Protein AF-A0AAP0CSY5-F1 (afdb_monomer)

Secondary structure (DSSP, 8-state):
--------TT------------EEEEEE-TTSSEEEEEEE-TT-BHHHHHTTSSSTT---EETTEEPPTTSBGGGGT--TT-EEEPPPS-EEEEEE-TTS-EEEEEE-TT--HHHHHHHHHHHH---GGG---EETTEEPPSSS-------

Structure (mmCIF, N/CA/C/O backbone):
data_AF-A0AAP0CSY5-F1
#
_entry.id   AF-A0AAP0CSY5-F1
#
loop_
_atom_site.group_PDB
_atom_site.id
_atom_site.type_symbol
_atom_site.label_atom_id
_atom_site.label_alt_id
_atom_site.label_comp_id
_atom_site.label_asym_id
_atom_site.label_entity_id
_atom_site.label_seq_id
_atom_site.pdbx_PDB_ins_code
_atom_site.Cartn_x
_atom_site.Cartn_y
_atom_site.Cartn_z
_atom_site.occupancy
_atom_site.B_iso_or_equiv
_atom_site.auth_seq_id
_atom_site.auth_comp_id
_atom_site.auth_asym_id
_atom_site.auth_atom_id
_atom_site.pdbx_PDB_model_num
ATOM 1 N N . MET A 1 1 ? 20.534 20.281 -43.868 1.00 45.44 1 MET A N 1
ATOM 2 C CA . MET A 1 1 ? 20.299 19.160 -44.802 1.00 45.44 1 MET A CA 1
ATOM 3 C C . MET A 1 1 ? 19.173 18.337 -44.196 1.00 45.44 1 MET A C 1
ATOM 5 O O . MET A 1 1 ? 19.334 17.904 -43.066 1.00 45.44 1 MET A O 1
ATOM 9 N N . ALA A 1 2 ? 17.998 18.285 -44.827 1.00 49.44 2 ALA A N 1
ATOM 10 C CA . ALA A 1 2 ? 16.825 17.625 -44.247 1.00 49.44 2 ALA A CA 1
ATOM 11 C C . ALA A 1 2 ? 16.909 16.112 -44.487 1.00 49.44 2 ALA A C 1
ATOM 13 O O . ALA A 1 2 ? 17.111 15.694 -45.628 1.00 49.44 2 ALA A O 1
ATOM 14 N N . ASP A 1 3 ? 16.783 15.321 -43.423 1.00 63.19 3 ASP A N 1
ATOM 15 C CA . ASP A 1 3 ? 16.674 13.865 -43.504 1.00 63.19 3 ASP A CA 1
ATOM 16 C C . ASP A 1 3 ? 15.357 13.506 -44.215 1.00 63.19 3 ASP A C 1
ATOM 18 O O . ASP A 1 3 ? 14.281 13.950 -43.813 1.00 63.19 3 ASP A O 1
ATOM 22 N N . LYS A 1 4 ? 15.463 12.782 -45.334 1.00 60.19 4 LYS A N 1
ATOM 23 C CA . LYS A 1 4 ? 14.348 12.360 -46.201 1.00 60.19 4 LYS A CA 1
ATOM 24 C C . LYS A 1 4 ? 14.171 10.843 -46.155 1.00 60.19 4 LYS A C 1
ATOM 26 O O . LYS A 1 4 ? 13.955 10.209 -47.187 1.00 60.19 4 LYS A O 1
ATOM 31 N N . SER A 1 5 ? 14.313 10.238 -44.986 1.00 78.19 5 SER A N 1
ATOM 32 C CA . SER A 1 5 ? 14.033 8.816 -44.813 1.00 78.19 5 SER A CA 1
ATOM 33 C C . SER A 1 5 ? 12.528 8.561 -45.021 1.00 78.19 5 SER A C 1
ATOM 35 O O . SER A 1 5 ? 11.703 8.827 -44.151 1.00 78.19 5 SER A O 1
ATOM 37 N N . MET A 1 6 ? 12.157 8.095 -46.220 1.00 80.94 6 MET A N 1
ATOM 38 C CA . MET A 1 6 ? 10.796 7.662 -46.558 1.00 80.94 6 MET A CA 1
ATOM 39 C C . MET A 1 6 ? 10.688 6.148 -46.367 1.00 80.94 6 MET A C 1
ATOM 41 O O . MET A 1 6 ? 11.514 5.399 -46.884 1.00 80.94 6 MET A O 1
ATOM 45 N N . ILE A 1 7 ? 9.687 5.717 -45.599 1.00 88.25 7 ILE A N 1
ATOM 46 C CA . ILE A 1 7 ? 9.351 4.304 -45.390 1.00 88.25 7 ILE A CA 1
ATOM 47 C C . ILE A 1 7 ? 8.293 3.913 -46.425 1.00 88.25 7 ILE A C 1
ATOM 49 O O . ILE A 1 7 ? 7.269 4.585 -46.549 1.00 88.25 7 ILE A O 1
ATOM 53 N N . ASN A 1 8 ? 8.530 2.815 -47.141 1.00 89.69 8 ASN A N 1
ATOM 54 C CA . ASN A 1 8 ? 7.716 2.367 -48.272 1.00 89.69 8 ASN A CA 1
ATOM 55 C C . ASN A 1 8 ? 7.206 0.929 -48.040 1.00 89.69 8 ASN A C 1
ATOM 57 O O . ASN A 1 8 ? 7.647 0.247 -47.112 1.00 89.69 8 ASN A O 1
ATOM 61 N N . GLN A 1 9 ? 6.314 0.436 -48.905 1.00 88.38 9 GLN A N 1
ATOM 62 C CA . GLN A 1 9 ? 5.877 -0.968 -48.895 1.00 88.38 9 GLN A CA 1
ATOM 63 C C . GLN A 1 9 ? 7.099 -1.911 -48.953 1.00 88.38 9 GLN A C 1
ATOM 65 O O . GLN A 1 9 ? 8.039 -1.637 -49.693 1.00 88.38 9 GLN A O 1
ATOM 70 N N . GLU A 1 10 ? 7.103 -2.971 -48.135 1.00 91.50 10 GLU A N 1
ATOM 71 C CA . GLU A 1 10 ? 8.220 -3.932 -47.953 1.00 91.50 10 GLU A CA 1
ATOM 72 C C . GLU A 1 10 ? 9.494 -3.393 -47.272 1.00 91.50 10 GLU A C 1
ATOM 74 O O . GLU A 1 10 ? 10.474 -4.124 -47.132 1.00 91.50 10 GLU A O 1
ATOM 79 N N . SER A 1 11 ? 9.498 -2.150 -46.780 1.00 93.19 11 SER A N 1
ATOM 80 C CA . SER A 1 11 ? 10.639 -1.639 -46.007 1.00 93.19 11 SER A CA 1
ATOM 81 C C . SER A 1 11 ? 10.842 -2.436 -44.717 1.00 93.19 11 SER A C 1
ATOM 83 O O . SER A 1 11 ? 9.904 -2.650 -43.948 1.00 93.19 11 SER A O 1
ATOM 85 N N . VAL A 1 12 ? 12.090 -2.817 -44.447 1.00 84.06 12 VAL A N 1
ATOM 86 C CA . VAL A 1 12 ? 12.488 -3.513 -43.219 1.00 84.06 12 VAL A CA 1
ATOM 87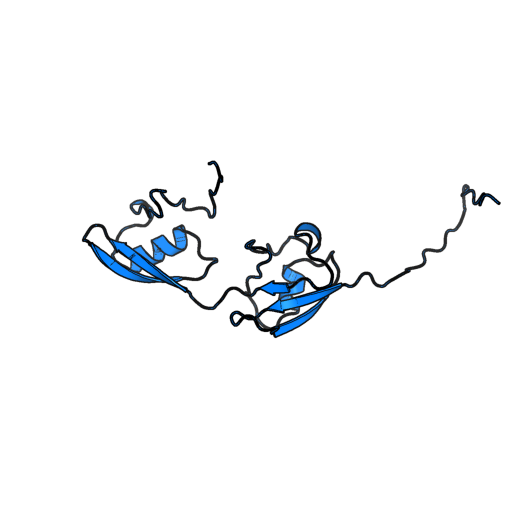 C C . VAL A 1 12 ? 13.141 -2.507 -42.278 1.00 84.06 12 VAL A C 1
ATOM 89 O O . VAL A 1 12 ? 14.149 -1.893 -42.620 1.00 84.06 12 VAL A O 1
ATOM 92 N N . ILE A 1 13 ? 12.554 -2.326 -41.095 1.00 90.62 13 ILE A N 1
ATOM 93 C CA . ILE A 1 13 ? 13.053 -1.406 -40.067 1.00 90.62 13 ILE A CA 1
ATOM 94 C C . ILE A 1 13 ? 13.715 -2.220 -38.962 1.00 90.62 13 ILE A C 1
ATOM 96 O O . ILE A 1 13 ? 13.117 -3.150 -38.419 1.00 90.62 13 ILE A O 1
ATOM 100 N N . GLU A 1 14 ? 14.936 -1.837 -38.598 1.00 89.06 14 GLU A N 1
ATOM 101 C CA . GLU A 1 14 ? 15.636 -2.433 -37.469 1.00 89.06 14 GLU A CA 1
ATOM 102 C C . GLU A 1 14 ? 15.148 -1.819 -36.151 1.00 89.06 14 GLU A C 1
ATOM 104 O O . GLU A 1 14 ? 15.296 -0.621 -35.889 1.00 89.06 14 GLU A O 1
ATOM 109 N N . LEU A 1 15 ? 14.559 -2.654 -35.295 1.00 84.62 15 LEU A N 1
ATOM 110 C CA . LEU A 1 15 ? 14.197 -2.260 -33.941 1.00 84.62 15 LEU A CA 1
ATOM 111 C C . LEU A 1 15 ? 15.434 -2.324 -33.040 1.00 84.62 15 LEU A C 1
ATOM 113 O O . LEU A 1 15 ? 15.845 -3.399 -32.607 1.00 84.62 15 LEU A O 1
ATOM 117 N N . VAL A 1 16 ? 15.978 -1.159 -32.687 1.00 83.94 16 VAL A N 1
ATOM 118 C CA . VAL A 1 16 ? 17.096 -1.053 -31.740 1.00 83.94 16 VAL A CA 1
ATOM 119 C C . VAL A 1 16 ? 16.593 -0.616 -30.363 1.00 83.94 16 VAL A C 1
ATOM 121 O O . VAL A 1 16 ? 16.029 0.468 -30.190 1.00 83.94 16 VAL A O 1
ATOM 124 N N . ARG A 1 17 ? 16.840 -1.442 -29.341 1.00 78.31 17 ARG A N 1
ATOM 125 C CA . ARG A 1 17 ? 16.548 -1.106 -27.940 1.00 78.31 17 ARG A CA 1
ATOM 126 C C . ARG A 1 17 ? 17.615 -0.149 -27.400 1.00 78.31 17 ARG A C 1
ATOM 128 O O . ARG A 1 17 ? 18.704 -0.576 -27.039 1.00 78.31 17 ARG A O 1
ATOM 135 N N . LYS A 1 18 ? 17.287 1.145 -27.302 1.00 76.69 18 LYS A N 1
ATOM 136 C CA . LYS A 1 18 ? 18.214 2.189 -26.809 1.00 76.69 18 LYS A CA 1
ATOM 137 C C . LYS A 1 18 ? 18.578 2.060 -25.325 1.00 76.69 18 LYS A C 1
ATOM 139 O O . LYS 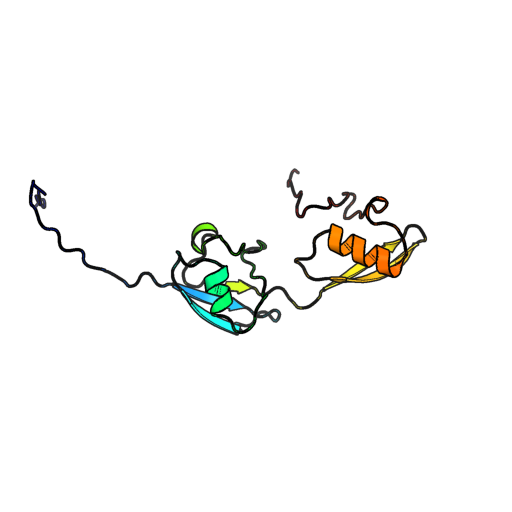A 1 18 ? 19.658 2.478 -24.926 1.00 76.69 18 LYS A O 1
ATOM 144 N N . SER A 1 19 ? 17.681 1.525 -24.497 1.00 80.50 19 SER A N 1
ATOM 145 C CA . SER A 1 19 ? 17.948 1.271 -23.079 1.00 80.50 19 SER A CA 1
ATOM 146 C C . SER A 1 19 ? 17.095 0.124 -22.555 1.00 80.50 19 SER A C 1
ATOM 148 O O . SER A 1 19 ? 16.080 -0.262 -23.143 1.00 80.50 19 SER A O 1
ATOM 150 N N . GLU A 1 20 ? 17.480 -0.420 -21.404 1.00 80.50 20 GLU A N 1
ATOM 151 C CA . GLU A 1 20 ? 16.696 -1.483 -20.795 1.00 80.50 20 GLU A CA 1
ATOM 152 C C . GLU A 1 20 ? 15.369 -1.006 -20.172 1.00 80.50 20 GLU A C 1
ATOM 154 O O . GLU A 1 20 ? 14.506 -1.836 -19.881 1.00 80.50 20 GLU A O 1
ATOM 159 N N . GLY A 1 21 ? 15.166 0.307 -20.008 1.00 88.12 21 GLY A N 1
ATOM 160 C CA . GLY A 1 21 ? 13.935 0.869 -19.438 1.00 88.12 21 GLY A CA 1
ATOM 161 C C . GLY A 1 21 ? 13.723 0.551 -17.953 1.00 88.12 21 GLY A C 1
ATOM 162 O O . GLY A 1 21 ? 12.592 0.605 -17.474 1.00 88.12 21 GLY A O 1
ATOM 163 N N . PHE A 1 22 ? 14.786 0.185 -17.232 1.00 93.75 22 PHE A N 1
ATOM 164 C CA . PHE A 1 22 ? 14.727 -0.035 -15.789 1.00 93.75 22 PHE A CA 1
ATOM 165 C C . PHE A 1 22 ? 14.888 1.276 -15.021 1.00 93.75 22 PHE A C 1
ATOM 167 O O . PHE A 1 22 ? 15.674 2.141 -15.406 1.00 93.75 22 PHE A O 1
ATOM 174 N N . ILE A 1 23 ? 14.190 1.361 -13.897 1.00 95.62 23 ILE A N 1
ATOM 175 C CA . ILE A 1 23 ? 14.343 2.383 -12.870 1.00 95.62 23 ILE A CA 1
ATOM 176 C C . ILE A 1 23 ? 14.818 1.720 -11.577 1.00 95.62 23 ILE A C 1
ATOM 178 O O . ILE A 1 23 ? 14.537 0.544 -11.328 1.00 95.62 23 ILE A O 1
ATOM 182 N N . ASN A 1 24 ? 15.530 2.478 -10.753 1.00 96.12 24 ASN A N 1
ATOM 183 C CA . ASN A 1 24 ? 15.842 2.088 -9.388 1.00 96.12 24 ASN A CA 1
ATOM 184 C C . ASN A 1 24 ? 14.840 2.754 -8.449 1.00 96.12 24 ASN A C 1
ATOM 186 O O . ASN A 1 24 ? 14.661 3.968 -8.512 1.00 96.12 24 ASN A O 1
ATOM 190 N N . ILE A 1 25 ? 14.203 1.971 -7.587 1.00 97.19 25 ILE A N 1
ATOM 191 C CA . ILE A 1 25 ? 13.323 2.464 -6.524 1.00 97.19 25 ILE A CA 1
ATOM 192 C C . ILE A 1 25 ? 13.824 1.967 -5.172 1.00 97.19 25 ILE A C 1
ATOM 194 O O . ILE A 1 25 ? 14.546 0.968 -5.092 1.00 97.19 25 ILE A O 1
ATOM 198 N N . PHE A 1 26 ? 13.413 2.647 -4.112 1.00 95.56 26 PHE A N 1
ATOM 199 C CA . PHE A 1 26 ? 13.784 2.315 -2.744 1.00 95.56 26 PHE A CA 1
ATOM 200 C C . PHE A 1 26 ? 12.554 1.884 -1.956 1.00 95.56 26 PHE A C 1
ATOM 202 O O . PHE A 1 26 ? 11.491 2.486 -2.083 1.00 95.56 26 PHE A O 1
ATOM 209 N N . ILE A 1 27 ? 12.706 0.857 -1.130 1.00 92.62 27 ILE A N 1
ATOM 210 C CA . ILE A 1 27 ? 11.713 0.450 -0.143 1.00 92.62 27 ILE A CA 1
ATOM 211 C C . ILE A 1 27 ? 12.210 0.927 1.212 1.00 92.62 27 ILE A C 1
ATOM 213 O O . ILE A 1 27 ? 13.267 0.501 1.681 1.00 92.62 27 ILE A O 1
ATOM 217 N N . MET A 1 28 ? 11.456 1.836 1.809 1.00 89.56 28 MET A N 1
ATOM 218 C CA . MET A 1 28 ? 11.716 2.415 3.114 1.00 89.56 28 MET A CA 1
ATOM 219 C C . MET A 1 28 ? 11.070 1.546 4.182 1.00 89.56 28 MET A C 1
ATOM 221 O O . MET A 1 28 ? 9.872 1.247 4.131 1.00 89.56 28 MET A O 1
ATOM 225 N N . ASN A 1 29 ? 11.876 1.183 5.168 1.00 82.69 29 ASN A N 1
ATOM 226 C CA . ASN A 1 29 ? 11.407 0.583 6.395 1.00 82.69 29 ASN A CA 1
ATOM 227 C C . ASN A 1 29 ? 10.581 1.598 7.202 1.00 82.69 29 ASN A C 1
ATOM 229 O O . ASN A 1 29 ? 10.745 2.813 7.050 1.00 82.69 29 ASN A O 1
ATOM 233 N N . PRO A 1 30 ? 9.752 1.110 8.135 1.00 78.44 30 PRO A N 1
ATOM 234 C CA . PRO A 1 30 ? 9.013 1.956 9.067 1.00 78.44 30 PRO A CA 1
ATOM 235 C C . PRO A 1 30 ? 9.838 2.965 9.875 1.00 78.44 30 PRO A C 1
ATOM 237 O O . PRO A 1 30 ? 9.295 3.965 10.334 1.00 78.44 30 PRO A O 1
ATOM 240 N N . ASP A 1 31 ? 11.129 2.700 10.082 1.00 80.19 31 ASP A N 1
ATOM 241 C CA . ASP A 1 31 ? 12.057 3.581 10.798 1.00 80.19 31 ASP A CA 1
ATOM 242 C C . ASP A 1 31 ? 12.625 4.713 9.918 1.00 80.19 31 ASP A C 1
ATOM 244 O O . ASP A 1 31 ? 13.476 5.480 10.368 1.00 80.19 31 ASP A O 1
ATOM 248 N N . GLY A 1 32 ? 12.167 4.818 8.666 1.00 80.50 32 GLY A N 1
ATOM 249 C CA . GLY A 1 32 ? 12.594 5.833 7.707 1.00 80.50 32 GLY A CA 1
ATOM 250 C C . GLY A 1 32 ? 13.921 5.525 7.014 1.00 80.50 32 GLY A C 1
ATOM 251 O O . GLY A 1 32 ? 14.427 6.376 6.285 1.00 80.50 32 GLY A O 1
ATOM 252 N N . LYS A 1 33 ? 14.505 4.337 7.210 1.00 87.44 33 LYS A N 1
ATOM 253 C CA . LYS A 1 33 ? 15.726 3.919 6.506 1.00 87.44 33 LYS A CA 1
ATOM 254 C C . LYS A 1 33 ? 15.396 3.124 5.249 1.00 87.44 33 LYS A C 1
ATOM 256 O O . LYS A 1 33 ? 14.384 2.433 5.187 1.00 87.44 33 LYS A O 1
ATOM 261 N N . ILE A 1 34 ? 16.290 3.161 4.262 1.00 88.00 34 ILE A N 1
ATOM 262 C CA . ILE A 1 34 ? 16.190 2.296 3.080 1.00 88.00 34 ILE A CA 1
ATOM 263 C C . ILE A 1 34 ? 16.433 0.846 3.521 1.00 88.00 34 ILE A C 1
ATOM 265 O O . ILE A 1 34 ? 17.524 0.516 3.983 1.00 88.00 34 ILE A O 1
ATOM 269 N N . GLY A 1 35 ? 15.418 -0.005 3.378 1.00 86.19 35 GLY A N 1
ATOM 270 C CA . GLY A 1 35 ? 15.505 -1.446 3.607 1.00 86.19 35 GLY A CA 1
ATOM 271 C C . GLY A 1 35 ? 15.943 -2.209 2.356 1.00 86.19 35 GLY A C 1
ATOM 272 O O . GLY A 1 35 ? 16.815 -3.071 2.433 1.00 86.19 35 GLY A O 1
ATOM 273 N N . HIS A 1 36 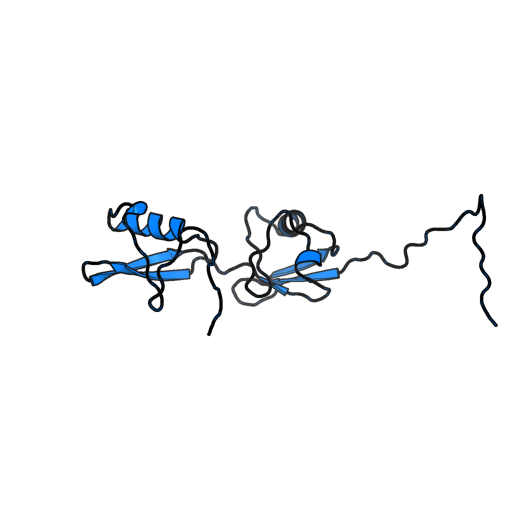? 15.390 -1.856 1.190 1.00 89.44 36 HIS A N 1
ATOM 274 C CA . HIS A 1 36 ? 15.716 -2.503 -0.085 1.00 89.44 36 HIS A CA 1
ATOM 275 C C . HIS A 1 36 ? 15.868 -1.493 -1.224 1.00 89.44 36 HIS A C 1
ATOM 277 O O . HIS A 1 36 ? 15.146 -0.501 -1.291 1.00 89.44 36 HIS A O 1
ATOM 283 N N . SER A 1 37 ? 16.758 -1.799 -2.167 1.00 94.12 37 SER A N 1
ATOM 284 C CA . SER A 1 37 ? 16.868 -1.111 -3.457 1.00 94.12 37 SER A CA 1
ATOM 285 C C . SER A 1 37 ? 16.475 -2.086 -4.558 1.00 94.12 37 SER A C 1
ATOM 287 O O . SER A 1 37 ? 17.070 -3.158 -4.670 1.00 94.12 37 SER A O 1
ATOM 289 N N . LEU A 1 38 ? 15.479 -1.733 -5.368 1.00 94.44 38 LEU A N 1
ATOM 290 C CA . LEU A 1 38 ? 14.942 -2.607 -6.407 1.00 94.44 38 LEU A CA 1
ATOM 291 C C . LEU A 1 38 ? 15.156 -1.998 -7.790 1.00 94.44 38 LEU A C 1
ATOM 293 O O . LEU A 1 38 ? 14.813 -0.842 -8.030 1.00 94.44 38 LEU A O 1
ATOM 297 N N . ARG A 1 39 ? 15.660 -2.816 -8.717 1.00 95.62 39 ARG A N 1
ATOM 298 C CA . ARG A 1 39 ? 15.711 -2.502 -10.148 1.00 95.62 39 ARG A CA 1
ATOM 299 C C . ARG A 1 39 ? 14.485 -3.110 -10.833 1.00 95.62 39 ARG A C 1
ATOM 301 O O . ARG A 1 39 ? 14.342 -4.334 -10.882 1.00 95.62 39 ARG A O 1
ATOM 308 N N . VAL A 1 40 ? 13.587 -2.257 -11.316 1.00 95.44 40 VAL A N 1
ATOM 309 C CA . VAL A 1 40 ? 12.231 -2.609 -11.792 1.00 95.44 40 VAL A CA 1
ATOM 310 C C . VAL A 1 40 ? 11.886 -1.838 -13.062 1.00 95.44 40 VAL A C 1
ATOM 312 O O . VAL A 1 40 ? 12.574 -0.881 -13.411 1.00 95.44 40 VAL A O 1
ATOM 315 N N . LYS A 1 41 ? 10.848 -2.247 -13.790 1.00 95.94 41 LYS A N 1
ATOM 316 C CA . LYS A 1 41 ? 10.319 -1.470 -14.923 1.00 95.94 41 LYS A CA 1
ATOM 317 C C . LYS A 1 41 ? 9.116 -0.643 -14.471 1.00 95.94 41 LYS A C 1
ATOM 319 O O . LYS A 1 41 ? 8.329 -1.148 -13.679 1.00 95.94 41 LYS A O 1
ATOM 324 N N . PRO A 1 42 ? 8.870 0.554 -15.034 1.00 96.31 42 PRO A N 1
ATOM 325 C CA . PRO A 1 42 ? 7.627 1.295 -14.783 1.00 96.31 42 PRO A CA 1
ATOM 326 C C . PRO A 1 42 ? 6.348 0.485 -15.080 1.00 96.31 42 PRO A C 1
ATOM 328 O O . PRO A 1 42 ? 5.291 0.757 -14.519 1.00 96.31 42 PRO A O 1
ATOM 331 N N . SER A 1 43 ? 6.444 -0.525 -15.951 1.00 96.25 43 SER A N 1
ATOM 332 C CA . SER A 1 43 ? 5.359 -1.451 -16.289 1.00 96.25 43 SER A CA 1
ATOM 333 C C . SER A 1 43 ? 5.144 -2.582 -15.278 1.00 96.25 43 SER A C 1
ATOM 335 O O . SER A 1 43 ? 4.166 -3.311 -15.415 1.00 96.25 43 SER A O 1
ATOM 337 N N . ASP A 1 44 ? 6.054 -2.788 -14.322 1.00 96.62 44 ASP A N 1
ATOM 338 C CA . ASP A 1 44 ? 5.911 -3.850 -13.325 1.00 96.62 44 ASP A CA 1
ATOM 339 C C . ASP A 1 44 ? 4.691 -3.563 -12.442 1.00 96.62 44 ASP A C 1
ATOM 341 O O . ASP A 1 44 ? 4.452 -2.419 -12.035 1.00 96.62 44 ASP A O 1
ATOM 345 N N . THR A 1 45 ? 3.910 -4.607 -12.156 1.00 96.19 45 THR A N 1
ATOM 346 C CA . THR A 1 45 ? 2.779 -4.510 -11.231 1.00 96.19 45 THR A CA 1
ATOM 347 C C . THR A 1 45 ? 3.264 -4.425 -9.793 1.00 96.19 45 THR A C 1
ATOM 349 O O . THR A 1 45 ? 4.337 -4.927 -9.449 1.00 96.19 45 THR A O 1
ATOM 352 N N . ILE A 1 46 ? 2.449 -3.845 -8.919 1.00 94.31 46 ILE A N 1
ATOM 353 C CA . ILE A 1 46 ? 2.748 -3.788 -7.488 1.00 94.31 46 ILE A CA 1
ATOM 354 C C . ILE A 1 46 ? 2.908 -5.196 -6.900 1.00 94.31 46 ILE A C 1
ATOM 356 O O . ILE A 1 46 ? 3.830 -5.411 -6.118 1.00 94.31 46 ILE A O 1
ATOM 360 N N . ALA A 1 47 ? 2.110 -6.177 -7.334 1.00 92.25 47 ALA A N 1
ATOM 361 C CA . ALA A 1 47 ? 2.304 -7.576 -6.943 1.00 92.25 47 ALA A CA 1
ATOM 362 C C . ALA A 1 47 ? 3.701 -8.107 -7.323 1.00 92.25 47 ALA A C 1
ATOM 364 O O . ALA A 1 47 ? 4.363 -8.754 -6.511 1.00 92.25 47 ALA A O 1
ATOM 365 N N . ALA A 1 48 ? 4.185 -7.801 -8.533 1.00 93.00 48 ALA A N 1
ATOM 366 C CA . ALA A 1 48 ? 5.515 -8.212 -8.985 1.00 93.00 48 ALA A CA 1
ATOM 367 C C . ALA A 1 48 ? 6.642 -7.502 -8.217 1.00 93.00 48 ALA A C 1
ATOM 369 O O . ALA A 1 48 ? 7.693 -8.096 -7.976 1.00 93.00 48 ALA A O 1
ATOM 370 N N . VAL A 1 49 ? 6.429 -6.247 -7.811 1.00 92.88 49 VAL A N 1
ATOM 371 C CA . VAL A 1 49 ? 7.359 -5.499 -6.952 1.00 92.88 49 VAL A CA 1
ATOM 372 C C . VAL A 1 49 ? 7.407 -6.111 -5.553 1.00 92.88 49 VAL A C 1
ATOM 374 O O . VAL A 1 49 ? 8.497 -6.393 -5.064 1.00 92.88 49 VAL A O 1
ATOM 377 N N . LYS A 1 50 ? 6.249 -6.393 -4.942 1.00 90.00 50 LYS A N 1
ATOM 378 C CA . LYS A 1 50 ? 6.149 -7.057 -3.633 1.00 90.00 50 LYS A CA 1
ATOM 379 C C . LYS A 1 50 ? 6.825 -8.422 -3.633 1.00 90.00 50 LYS A C 1
ATOM 381 O O . LYS A 1 50 ? 7.570 -8.713 -2.715 1.00 90.00 50 LYS A O 1
ATOM 386 N N . ALA A 1 51 ? 6.659 -9.216 -4.691 1.00 89.62 51 ALA A N 1
ATOM 387 C CA . ALA A 1 51 ? 7.312 -10.522 -4.815 1.00 89.62 51 ALA A CA 1
ATOM 388 C C . ALA A 1 51 ? 8.856 -10.454 -4.841 1.00 89.62 51 ALA A C 1
ATOM 390 O O . ALA A 1 51 ? 9.516 -11.458 -4.579 1.00 89.62 51 ALA A O 1
ATOM 391 N N . LYS A 1 52 ? 9.445 -9.291 -5.165 1.00 88.81 52 LYS A N 1
ATOM 392 C CA . LYS A 1 52 ? 10.903 -9.059 -5.110 1.00 88.81 52 LYS A CA 1
ATOM 393 C C . LYS A 1 52 ? 11.395 -8.698 -3.704 1.00 88.81 52 LYS A C 1
ATOM 395 O O . LYS A 1 52 ? 12.603 -8.698 -3.476 1.00 88.81 52 LYS A O 1
ATOM 400 N N . ILE A 1 53 ? 10.487 -8.371 -2.792 1.00 85.06 53 ILE A N 1
ATOM 401 C CA . ILE A 1 53 ? 10.756 -8.095 -1.382 1.00 85.06 53 ILE A CA 1
ATOM 402 C C . ILE A 1 53 ? 10.386 -9.380 -0.626 1.00 85.06 53 ILE A C 1
ATOM 404 O O . ILE A 1 53 ? 9.367 -10.009 -0.900 1.00 85.06 53 ILE A O 1
ATOM 408 N N . VAL A 1 54 ? 11.264 -9.871 0.246 1.00 60.00 54 VAL A N 1
ATOM 409 C CA . VAL A 1 54 ? 11.094 -11.205 0.844 1.00 60.00 54 VAL A CA 1
ATOM 410 C C . VAL A 1 54 ? 9.956 -11.191 1.873 1.00 60.00 54 VAL A C 1
ATOM 412 O O . VAL A 1 54 ? 10.108 -10.598 2.934 1.00 60.00 54 VAL A O 1
ATOM 415 N N . GLY A 1 55 ? 8.873 -11.930 1.602 1.00 55.44 55 GLY A N 1
ATOM 416 C CA . GLY A 1 55 ? 7.829 -12.282 2.577 1.00 55.44 55 GLY A CA 1
ATOM 417 C C . GLY A 1 55 ? 6.438 -11.782 2.186 1.00 55.44 55 GLY A C 1
ATOM 418 O O . GLY A 1 55 ? 6.205 -10.586 2.067 1.00 55.44 55 GLY A O 1
ATOM 419 N N . PHE A 1 56 ? 5.506 -12.710 1.967 1.00 46.97 56 PHE A N 1
ATOM 420 C CA . PHE A 1 56 ? 4.140 -12.413 1.533 1.00 46.97 56 PHE A CA 1
ATOM 421 C C . PHE A 1 56 ? 3.400 -11.440 2.479 1.00 46.97 56 PHE A C 1
ATOM 423 O O . PHE A 1 56 ? 3.527 -11.529 3.700 1.00 46.97 56 PHE A O 1
ATOM 430 N N . ASP A 1 57 ? 2.578 -10.577 1.865 1.00 58.22 57 ASP A N 1
ATOM 431 C CA . ASP A 1 57 ? 1.627 -9.614 2.452 1.00 58.22 57 ASP A CA 1
ATOM 432 C C . ASP A 1 57 ? 2.159 -8.279 3.011 1.00 58.22 57 ASP A C 1
ATOM 434 O O . ASP A 1 57 ? 1.548 -7.658 3.888 1.00 58.22 57 ASP A O 1
ATOM 438 N N . GLU A 1 58 ? 3.243 -7.743 2.445 1.00 70.00 58 GLU A N 1
ATOM 439 C CA . GLU A 1 58 ? 3.580 -6.336 2.685 1.00 70.00 58 GLU A CA 1
ATOM 440 C C . GLU A 1 58 ? 2.710 -5.395 1.845 1.00 70.00 58 GLU A C 1
ATOM 442 O O . GLU A 1 58 ? 2.659 -5.448 0.615 1.00 70.00 58 GLU A O 1
ATOM 447 N N . VAL A 1 59 ? 2.008 -4.492 2.528 1.00 81.81 59 VAL A N 1
ATOM 448 C CA . VAL A 1 59 ? 1.386 -3.332 1.892 1.00 81.81 59 VAL A CA 1
ATOM 449 C C . VAL A 1 59 ? 2.492 -2.340 1.556 1.00 81.81 59 VAL A C 1
ATOM 451 O O . VAL A 1 59 ? 3.333 -2.050 2.398 1.00 81.81 59 VAL A O 1
ATOM 454 N N . LEU A 1 60 ? 2.463 -1.786 0.348 1.00 88.75 60 LEU A N 1
ATOM 455 C CA . LEU A 1 60 ? 3.323 -0.671 -0.030 1.00 88.75 60 LEU A CA 1
ATOM 456 C C . LEU A 1 60 ? 2.487 0.598 -0.138 1.00 88.75 60 LEU A C 1
ATOM 458 O O . LEU A 1 60 ? 1.333 0.552 -0.569 1.00 88.75 60 LEU A O 1
ATOM 462 N N . MET A 1 61 ? 3.081 1.723 0.243 1.00 89.12 61 MET A N 1
ATOM 463 C CA . MET A 1 61 ? 2.492 3.045 0.075 1.00 89.12 61 MET A CA 1
ATOM 464 C C . MET A 1 61 ? 3.430 3.975 -0.688 1.00 89.12 61 MET A C 1
ATOM 466 O O . MET A 1 61 ? 4.653 3.865 -0.586 1.00 89.12 61 MET A O 1
ATOM 470 N N . PHE A 1 62 ? 2.850 4.930 -1.405 1.00 92.75 62 PHE A N 1
ATOM 471 C CA . PHE A 1 62 ? 3.561 6.035 -2.039 1.00 92.75 62 PHE A CA 1
ATOM 472 C C . PHE A 1 62 ? 2.710 7.298 -1.932 1.00 92.75 62 PHE A C 1
ATOM 474 O O . PHE A 1 62 ? 1.529 7.248 -2.262 1.00 92.75 62 PHE A O 1
ATOM 481 N N . ASN A 1 63 ? 3.282 8.408 -1.451 1.00 88.88 63 ASN A N 1
ATOM 482 C CA . ASN A 1 63 ? 2.563 9.676 -1.239 1.00 88.88 63 ASN A CA 1
ATOM 483 C C . ASN A 1 63 ? 1.196 9.476 -0.556 1.00 88.88 63 ASN A C 1
ATOM 485 O O . ASN A 1 63 ? 0.159 9.824 -1.111 1.00 88.88 63 ASN A O 1
ATOM 489 N N . GLU A 1 64 ? 1.202 8.818 0.610 1.00 81.62 64 GLU A N 1
ATOM 490 C CA . GLU A 1 64 ? -0.001 8.516 1.415 1.00 81.62 64 GLU A CA 1
ATOM 491 C C . GLU A 1 64 ? -1.032 7.585 0.744 1.00 81.62 64 GLU A C 1
ATOM 493 O O . GLU A 1 64 ? -2.055 7.252 1.338 1.00 81.62 64 GLU A O 1
ATOM 498 N N . THR A 1 65 ? -0.748 7.092 -0.463 1.00 84.44 65 THR A N 1
ATOM 499 C CA . THR A 1 65 ? -1.624 6.191 -1.213 1.00 84.44 65 THR A CA 1
ATOM 500 C C . THR A 1 65 ? -1.187 4.745 -1.032 1.00 84.44 65 THR A C 1
ATOM 502 O O . THR A 1 65 ? -0.021 4.412 -1.246 1.00 84.44 65 THR A O 1
ATOM 505 N N . VAL A 1 66 ? -2.128 3.864 -0.684 1.00 87.69 66 VAL A N 1
ATOM 506 C CA . VAL A 1 66 ? -1.907 2.411 -0.675 1.00 87.69 66 VAL A CA 1
ATOM 507 C C . VAL A 1 66 ? -1.853 1.887 -2.109 1.00 87.69 66 VAL A C 1
ATOM 509 O O . VAL A 1 66 ? -2.746 2.142 -2.916 1.00 87.69 66 VAL A O 1
ATOM 512 N N . LEU A 1 67 ? -0.805 1.129 -2.417 1.00 91.38 67 LEU A N 1
ATOM 513 C CA . LEU A 1 67 ? -0.563 0.597 -3.751 1.00 91.38 67 LEU A CA 1
ATOM 514 C C . LEU A 1 67 ? -1.329 -0.716 -3.964 1.00 91.38 67 LEU A C 1
ATOM 516 O O . LEU A 1 67 ? -1.179 -1.670 -3.196 1.00 91.38 67 LEU A O 1
ATOM 520 N N . LEU A 1 68 ? -2.140 -0.757 -5.022 1.00 91.00 68 LEU A N 1
ATOM 521 C CA . LEU A 1 68 ? -2.978 -1.898 -5.386 1.00 91.00 68 LEU A CA 1
ATOM 522 C C . LEU A 1 68 ? -2.196 -2.901 -6.232 1.00 91.00 68 LEU A C 1
ATOM 524 O O . LEU A 1 68 ? -1.557 -2.524 -7.210 1.00 91.00 68 LEU A O 1
ATOM 528 N N . ASP A 1 69 ? -2.326 -4.186 -5.913 1.00 91.25 69 ASP A N 1
ATOM 529 C CA . ASP A 1 69 ? -1.540 -5.270 -6.517 1.00 91.25 69 ASP A CA 1
ATOM 530 C C . ASP A 1 69 ? -1.612 -5.342 -8.047 1.00 91.25 69 ASP A C 1
ATOM 532 O O . ASP A 1 69 ? -0.604 -5.636 -8.693 1.00 91.25 69 ASP A O 1
ATOM 536 N N . GLY A 1 70 ? -2.782 -5.049 -8.623 1.00 93.25 70 GLY A N 1
ATOM 537 C CA . GLY A 1 70 ? -3.008 -5.079 -10.070 1.00 93.25 70 GLY A CA 1
ATOM 538 C C . GLY A 1 70 ? -2.531 -3.836 -10.829 1.00 93.25 70 GLY A C 1
ATOM 539 O O . GLY A 1 70 ? -2.443 -3.878 -12.054 1.00 93.25 70 GLY A O 1
ATOM 540 N N . ALA A 1 71 ? -2.224 -2.735 -10.140 1.00 95.94 71 ALA A N 1
ATOM 541 C CA . ALA A 1 71 ? -1.741 -1.513 -10.776 1.00 95.94 71 ALA A CA 1
ATOM 542 C C . ALA A 1 71 ? -0.235 -1.598 -11.076 1.00 95.94 71 ALA A C 1
ATOM 544 O O . ALA A 1 71 ? 0.493 -2.369 -10.451 1.00 95.94 71 ALA A O 1
ATOM 545 N N . THR A 1 72 ? 0.240 -0.806 -12.040 1.00 97.88 72 THR A N 1
ATOM 546 C CA . THR A 1 72 ? 1.671 -0.694 -12.368 1.00 97.88 72 THR A CA 1
ATOM 547 C C . THR A 1 72 ? 2.316 0.487 -11.649 1.00 97.88 72 THR A C 1
ATOM 549 O O . THR A 1 72 ? 1.633 1.426 -11.238 1.00 97.88 72 THR A O 1
ATOM 552 N N . LEU A 1 73 ? 3.645 0.479 -11.531 1.00 97.56 73 LEU A N 1
ATOM 553 C CA . LEU A 1 73 ? 4.402 1.611 -10.977 1.00 97.56 73 LEU A CA 1
ATOM 554 C C . LEU A 1 73 ? 4.115 2.930 -11.721 1.00 97.56 73 LEU A C 1
ATOM 556 O O . LEU A 1 73 ? 3.990 3.983 -11.093 1.00 97.56 73 LEU A O 1
ATOM 560 N N . ALA A 1 74 ? 3.952 2.867 -13.045 1.00 96.62 74 ALA A N 1
ATOM 561 C CA . ALA A 1 74 ? 3.655 4.025 -13.883 1.00 96.62 74 ALA A CA 1
ATOM 562 C C . ALA A 1 74 ? 2.308 4.691 -13.549 1.00 96.62 74 ALA A C 1
ATOM 564 O O . ALA A 1 74 ? 2.229 5.914 -13.590 1.00 96.62 74 ALA A O 1
ATOM 565 N N . VAL A 1 75 ? 1.275 3.925 -13.168 1.00 97.31 75 VAL A N 1
ATOM 566 C CA . VAL A 1 75 ? -0.041 4.482 -12.778 1.00 97.31 75 VAL A CA 1
ATOM 567 C C . VAL A 1 75 ? 0.083 5.427 -11.580 1.00 97.31 75 VAL A C 1
ATOM 569 O O . VAL A 1 75 ? -0.618 6.432 -11.510 1.00 97.31 75 VAL A O 1
ATOM 572 N N . TYR A 1 76 ? 1.008 5.141 -10.663 1.00 96.38 76 TYR A N 1
ATOM 573 C CA . TYR A 1 76 ? 1.277 5.968 -9.486 1.00 96.38 76 TYR A CA 1
ATOM 574 C C . TYR A 1 76 ? 2.360 7.032 -9.717 1.00 96.38 76 TYR A C 1
ATOM 576 O O . TYR A 1 76 ? 2.783 7.683 -8.764 1.00 96.38 76 TYR A O 1
ATOM 584 N N . ASN A 1 77 ? 2.831 7.209 -10.959 1.00 96.69 77 ASN A N 1
ATOM 585 C CA . ASN A 1 77 ? 3.955 8.084 -11.307 1.00 96.69 77 ASN A CA 1
ATOM 586 C C . ASN A 1 77 ? 5.230 7.786 -10.495 1.00 96.69 77 ASN A C 1
ATOM 588 O O . ASN A 1 77 ? 5.984 8.692 -10.137 1.00 96.69 77 ASN A O 1
ATOM 592 N N . ILE A 1 78 ? 5.481 6.509 -10.196 1.00 97.06 78 ILE A N 1
ATOM 593 C CA . ILE A 1 78 ? 6.711 6.077 -9.533 1.00 97.06 78 ILE A CA 1
ATOM 594 C C . ILE A 1 78 ? 7.837 6.065 -10.571 1.00 97.06 78 ILE A C 1
ATOM 596 O O . ILE A 1 78 ? 7.753 5.394 -11.602 1.00 97.06 78 ILE A O 1
ATOM 600 N N . VAL A 1 79 ? 8.900 6.813 -10.290 1.00 96.00 79 VAL A N 1
ATOM 601 C CA . VAL A 1 79 ? 10.017 7.065 -11.206 1.00 96.00 79 VAL A CA 1
ATOM 602 C C . VAL A 1 79 ? 11.345 6.645 -10.582 1.00 96.00 79 VAL A C 1
ATOM 604 O O . VAL A 1 79 ? 11.421 6.200 -9.437 1.00 96.00 79 VAL A O 1
ATOM 607 N N . ASN A 1 80 ? 12.424 6.766 -11.352 1.00 96.38 80 ASN A N 1
ATOM 608 C CA . ASN A 1 80 ? 13.761 6.496 -10.846 1.00 96.38 80 ASN A CA 1
ATOM 609 C C . ASN A 1 80 ? 14.079 7.374 -9.627 1.00 96.38 80 ASN A C 1
ATOM 611 O O . ASN A 1 80 ? 13.979 8.595 -9.691 1.00 96.38 80 ASN A O 1
ATOM 615 N N . GLY A 1 81 ? 14.489 6.735 -8.539 1.00 96.44 81 GLY A N 1
ATOM 616 C CA . GLY A 1 81 ? 14.784 7.368 -7.262 1.00 96.44 81 GLY A CA 1
ATOM 617 C C . GLY A 1 81 ? 13.591 7.483 -6.310 1.00 96.44 81 GLY A C 1
ATOM 618 O O . GLY A 1 81 ? 13.784 7.924 -5.181 1.00 96.44 81 GLY A O 1
ATOM 619 N N . SER A 1 82 ? 12.377 7.087 -6.713 1.00 97.38 82 SER A N 1
ATOM 620 C CA . SER A 1 82 ? 11.214 7.098 -5.819 1.00 97.38 82 SER A CA 1
ATOM 621 C C . SER A 1 82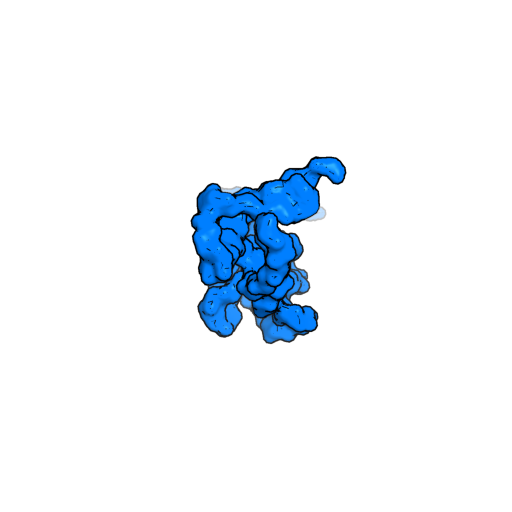 ? 11.401 6.158 -4.623 1.00 97.38 82 SER A C 1
ATOM 623 O O . SER A 1 82 ? 11.948 5.061 -4.752 1.00 97.38 82 SER A O 1
ATOM 625 N N . ALA A 1 83 ? 10.889 6.584 -3.467 1.00 94.94 83 ALA A N 1
ATOM 626 C CA . ALA A 1 83 ? 10.892 5.823 -2.225 1.00 94.94 83 ALA A CA 1
ATOM 627 C C . ALA A 1 83 ? 9.461 5.398 -1.862 1.00 94.94 83 ALA A C 1
ATOM 629 O O . ALA A 1 83 ? 8.593 6.240 -1.638 1.00 94.94 83 ALA A O 1
ATOM 630 N N . LEU A 1 84 ? 9.214 4.091 -1.831 1.00 93.56 84 LEU A N 1
ATOM 631 C CA . LEU A 1 84 ? 7.964 3.481 -1.387 1.00 93.56 84 LEU A CA 1
ATOM 632 C C . LEU A 1 84 ? 8.121 3.112 0.082 1.00 93.56 84 LEU A C 1
ATOM 634 O O . LEU A 1 84 ? 9.202 2.720 0.508 1.00 93.56 84 LEU A O 1
ATOM 638 N N . MET A 1 85 ? 7.053 3.205 0.856 1.00 88.19 85 MET A N 1
ATOM 639 C CA . MET A 1 85 ? 7.096 2.940 2.288 1.00 88.19 85 MET A CA 1
ATOM 640 C C . MET A 1 85 ? 6.334 1.664 2.623 1.00 88.19 85 MET A C 1
ATOM 642 O O . MET A 1 85 ? 5.187 1.493 2.205 1.00 88.19 85 MET A O 1
ATOM 646 N N . VAL A 1 86 ? 6.952 0.807 3.434 1.00 84.31 86 VAL A N 1
ATOM 647 C CA . VAL A 1 86 ? 6.221 -0.218 4.179 1.00 84.31 86 VAL A CA 1
ATOM 648 C C . VAL A 1 86 ? 5.597 0.482 5.392 1.00 84.31 86 VAL A C 1
ATOM 650 O O . VAL A 1 86 ? 6.330 1.062 6.200 1.00 84.31 86 VAL A O 1
ATOM 653 N N . PRO A 1 87 ? 4.258 0.509 5.532 1.00 77.25 87 PRO A N 1
ATOM 654 C CA . PRO A 1 87 ? 3.620 1.140 6.673 1.00 77.25 87 PRO A CA 1
ATOM 655 C C . PRO A 1 87 ? 4.102 0.482 7.965 1.00 77.25 87 PRO A C 1
ATOM 657 O O . PRO A 1 87 ? 4.281 -0.736 8.036 1.00 77.25 87 PRO A O 1
ATOM 660 N N . SER A 1 88 ? 4.313 1.304 8.995 1.00 69.31 88 SER A N 1
ATOM 661 C CA . SER A 1 88 ? 4.827 0.823 10.274 1.00 69.31 88 SER A CA 1
ATOM 662 C C . SER A 1 88 ? 3.968 -0.281 10.876 1.00 69.31 88 SER A C 1
ATOM 664 O O . SER A 1 88 ? 2.743 -0.315 10.710 1.00 69.31 88 SER A O 1
ATOM 666 N N . LYS A 1 89 ? 4.635 -1.185 11.605 1.00 70.00 89 LYS A N 1
ATOM 667 C CA . LYS A 1 89 ? 3.969 -2.164 12.466 1.00 70.00 89 LYS A CA 1
ATOM 668 C C . LYS A 1 89 ? 2.988 -1.417 13.369 1.00 70.00 89 LYS A C 1
ATOM 670 O O . LYS A 1 89 ? 3.341 -0.379 13.909 1.00 70.00 89 LYS A O 1
ATOM 675 N N . MET A 1 90 ? 1.784 -1.978 13.488 1.00 74.50 90 MET A N 1
ATOM 676 C CA . MET A 1 90 ? 0.719 -1.648 14.444 1.00 74.50 90 MET A CA 1
ATOM 677 C C . MET A 1 90 ? 0.823 -0.265 15.120 1.00 74.50 90 MET A C 1
ATOM 679 O O . MET A 1 90 ? 1.583 -0.089 16.068 1.00 74.50 90 MET A O 1
ATOM 683 N N . MET A 1 91 ? -0.008 0.687 14.706 1.00 85.06 91 MET A N 1
ATOM 684 C CA . MET A 1 91 ? -0.242 1.909 15.473 1.00 85.06 91 MET A CA 1
ATOM 685 C C . MET A 1 91 ? -1.234 1.646 16.611 1.00 85.06 91 MET A C 1
ATOM 687 O O . MET A 1 91 ? -2.130 0.808 16.493 1.00 85.06 91 MET A O 1
ATOM 691 N N . GLU A 1 92 ? -1.095 2.374 17.713 1.00 91.06 92 GLU A N 1
ATOM 692 C CA . GLU A 1 92 ? -2.090 2.377 18.781 1.00 91.06 92 GLU A CA 1
ATOM 693 C C . GLU A 1 92 ? -3.063 3.542 18.572 1.00 91.06 92 GLU A C 1
ATOM 695 O O . GLU A 1 92 ? -2.649 4.688 18.398 1.00 91.06 92 GLU A O 1
ATOM 700 N N . ILE A 1 93 ? -4.362 3.249 18.589 1.00 94.56 93 ILE A N 1
ATOM 701 C CA . ILE A 1 93 ? -5.424 4.256 18.618 1.00 94.56 93 ILE A CA 1
ATOM 702 C C . ILE A 1 93 ? -6.278 4.075 19.868 1.00 94.56 93 ILE A C 1
ATOM 704 O O . ILE A 1 93 ? -6.319 3.000 20.471 1.00 94.56 93 ILE A O 1
ATOM 708 N N . TYR A 1 94 ? -7.010 5.125 20.227 1.00 96.69 94 TYR A N 1
ATOM 709 C CA . TYR A 1 94 ? -7.918 5.102 21.365 1.00 96.69 94 TYR A CA 1
ATOM 710 C C . TYR A 1 94 ? -9.348 5.354 20.913 1.00 96.69 94 TYR A C 1
ATOM 712 O O . TYR A 1 94 ? -9.611 6.284 20.154 1.00 96.69 94 TYR A O 1
ATOM 720 N N . VAL A 1 95 ? -10.270 4.549 21.430 1.00 96.25 95 VAL A N 1
ATOM 721 C CA . VAL A 1 95 ? -11.710 4.748 21.261 1.00 96.25 95 VAL A CA 1
ATOM 722 C C . VAL A 1 95 ? -12.294 5.058 22.631 1.00 96.25 95 VAL A C 1
ATOM 724 O O . VAL A 1 95 ? -11.984 4.387 23.613 1.00 96.25 95 VAL A O 1
ATOM 727 N N . VAL A 1 96 ? -13.115 6.098 22.716 1.00 95.94 96 VAL A N 1
ATOM 728 C CA . VAL A 1 96 ? -13.907 6.383 23.915 1.00 95.94 96 VAL A CA 1
ATOM 729 C C . VAL A 1 96 ? -15.299 5.818 23.668 1.00 95.94 96 VAL A C 1
ATOM 731 O O . VAL A 1 96 ? -15.955 6.196 22.702 1.00 95.94 96 VAL A O 1
ATOM 734 N N . SER A 1 97 ? -15.717 4.864 24.497 1.00 90.88 97 SER A N 1
ATOM 735 C CA . SER A 1 97 ? -17.052 4.264 24.409 1.00 90.88 97 SER A CA 1
ATOM 736 C C . SER A 1 97 ? -18.134 5.230 24.906 1.00 90.88 97 SER A C 1
ATOM 738 O O . SER A 1 97 ? -17.841 6.228 25.567 1.00 90.88 97 SER A O 1
ATOM 740 N N . PHE A 1 98 ? -19.403 4.896 24.663 1.00 88.25 98 PHE A N 1
ATOM 741 C CA . PHE A 1 98 ? -20.547 5.681 25.146 1.00 88.25 98 PHE A CA 1
ATOM 742 C C . PHE A 1 98 ? -20.645 5.750 26.683 1.00 88.25 98 PHE A C 1
ATOM 744 O O . PHE A 1 98 ? -21.328 6.620 27.210 1.00 88.25 98 PHE A O 1
ATOM 751 N N . THR A 1 99 ? -19.942 4.870 27.408 1.00 91.00 99 THR A N 1
ATOM 752 C CA . THR A 1 99 ? -19.835 4.915 28.879 1.00 91.00 99 THR A CA 1
ATOM 753 C C . THR A 1 99 ? -18.722 5.848 29.370 1.00 91.00 99 THR A C 1
ATOM 755 O O . THR A 1 99 ? -18.511 5.983 30.571 1.00 91.00 99 THR A O 1
ATOM 758 N N . GLY A 1 100 ? -17.965 6.469 28.458 1.00 92.12 100 GLY A N 1
ATOM 759 C CA . GLY A 1 100 ? -16.788 7.280 28.775 1.00 92.12 100 GLY A CA 1
ATOM 760 C C . GLY A 1 100 ? -15.503 6.470 28.986 1.00 92.12 100 GLY A C 1
ATOM 761 O O . GLY A 1 100 ? -14.430 7.051 29.142 1.00 92.12 100 GLY A O 1
ATOM 762 N N . LYS A 1 101 ? -15.563 5.130 28.943 1.00 94.38 101 LYS A N 1
ATOM 763 C CA . LYS A 1 101 ? -14.375 4.268 29.039 1.00 94.38 101 LYS A CA 1
ATOM 764 C C . LYS A 1 101 ? -13.482 4.429 27.807 1.00 94.38 101 LYS A C 1
ATOM 766 O O . LYS A 1 101 ? -13.950 4.260 26.680 1.00 94.38 101 LYS A O 1
ATOM 771 N N . ARG A 1 102 ? -12.188 4.687 28.026 1.00 96.25 102 ARG A N 1
ATOM 772 C CA . ARG A 1 102 ? -11.150 4.733 26.985 1.00 96.25 102 ARG A CA 1
ATOM 773 C C . ARG A 1 102 ? -10.560 3.339 26.765 1.00 96.25 102 ARG A C 1
ATOM 775 O O . ARG A 1 102 ? -9.993 2.759 27.686 1.00 96.25 102 ARG A O 1
ATOM 782 N N . ILE A 1 103 ? -10.661 2.819 25.545 1.00 95.81 103 ILE A N 1
ATOM 783 C CA . ILE A 1 103 ? -10.061 1.546 25.131 1.00 95.81 103 ILE A CA 1
ATOM 784 C C . ILE A 1 103 ? -8.910 1.791 24.157 1.00 95.81 103 ILE A C 1
ATOM 786 O O . ILE A 1 103 ? -8.997 2.664 23.296 1.00 95.81 103 ILE A O 1
ATOM 790 N N . SER A 1 104 ? -7.838 1.013 24.295 1.00 96.00 104 SER A N 1
ATOM 791 C CA . SER A 1 104 ? -6.733 0.973 23.332 1.00 96.00 104 SER A CA 1
ATOM 792 C C . SER A 1 104 ? -6.972 -0.125 22.291 1.00 96.00 104 SER A C 1
ATOM 794 O O . SER A 1 104 ? -7.361 -1.251 22.638 1.00 96.00 104 SER A O 1
ATOM 796 N N . LEU A 1 105 ? -6.733 0.213 21.021 1.00 95.12 105 LEU A N 1
ATOM 797 C CA . LEU A 1 105 ? -6.727 -0.701 19.885 1.00 95.12 105 LEU A CA 1
ATOM 798 C C . LEU A 1 105 ? -5.373 -0.644 19.178 1.00 95.12 105 LEU A C 1
ATOM 800 O O . LEU A 1 105 ? -4.860 0.431 18.882 1.00 95.12 105 LEU A O 1
ATOM 804 N N . SER A 1 106 ? -4.847 -1.816 18.836 1.00 91.19 106 SER A N 1
ATOM 805 C CA . SER A 1 106 ? -3.667 -1.962 17.988 1.00 91.19 106 SER A CA 1
ATOM 806 C C . SER A 1 106 ? -4.131 -2.196 16.551 1.00 91.19 106 SER A C 1
ATOM 808 O O . SER A 1 106 ? -4.781 -3.201 16.259 1.00 91.19 106 SER A O 1
ATOM 810 N N . VAL A 1 107 ? -3.872 -1.238 15.664 1.00 88.56 107 VAL A N 1
ATOM 811 C CA . VAL A 1 107 ? -4.395 -1.220 14.295 1.00 88.56 107 VAL A CA 1
ATOM 812 C C . VAL A 1 107 ? -3.270 -1.038 13.282 1.00 88.56 107 VAL A C 1
ATOM 814 O O . VAL A 1 107 ? -2.247 -0.431 13.566 1.00 88.56 107 VAL A O 1
ATOM 817 N N . LYS A 1 108 ? -3.453 -1.538 12.062 1.00 82.00 108 LYS A N 1
ATOM 818 C CA . LYS A 1 108 ? -2.594 -1.214 10.924 1.00 82.00 108 LYS A CA 1
ATOM 819 C C . LYS A 1 108 ? -3.189 -0.014 10.178 1.00 82.00 108 LYS A C 1
ATOM 821 O O . LYS A 1 108 ? -4.416 0.084 10.136 1.00 82.00 108 LYS A O 1
ATOM 826 N N . PRO A 1 109 ? -2.375 0.832 9.521 1.00 76.12 109 PRO A N 1
ATOM 827 C CA . PRO A 1 109 ? -2.879 1.899 8.647 1.00 76.12 109 PRO A CA 1
ATOM 828 C C . PRO A 1 109 ? -3.816 1.402 7.536 1.00 76.12 109 PRO A C 1
ATOM 830 O O . PRO A 1 109 ? -4.620 2.157 7.009 1.00 76.12 109 PRO A O 1
ATOM 833 N N . THR A 1 110 ? -3.727 0.116 7.200 1.00 75.12 110 THR A N 1
ATOM 834 C CA . THR A 1 110 ? -4.537 -0.545 6.173 1.00 75.12 110 THR A CA 1
ATOM 835 C C . THR A 1 110 ? -5.837 -1.144 6.686 1.00 75.12 110 THR A C 1
ATOM 837 O O . THR A 1 110 ? -6.632 -1.633 5.885 1.00 75.12 110 THR A O 1
ATOM 840 N N . HIS A 1 111 ? -6.076 -1.152 8.001 1.00 84.56 111 HIS A N 1
ATOM 841 C CA . HIS A 1 111 ? -7.361 -1.603 8.515 1.00 84.56 111 HIS A CA 1
ATOM 842 C C . HIS A 1 111 ? -8.464 -0.645 8.069 1.00 84.56 111 HIS A C 1
ATOM 844 O O . HIS A 1 111 ? -8.381 0.565 8.263 1.00 84.56 111 HIS A O 1
ATOM 850 N N . THR A 1 112 ? -9.529 -1.214 7.512 1.00 87.12 112 THR A N 1
ATOM 851 C CA . THR A 1 112 ? -10.760 -0.480 7.234 1.00 87.12 112 THR A CA 1
ATOM 852 C C . THR A 1 112 ? -11.452 -0.084 8.536 1.00 87.12 112 THR A C 1
ATOM 854 O O . THR A 1 112 ? -11.208 -0.657 9.602 1.00 87.12 112 THR A O 1
ATOM 857 N N . ILE A 1 113 ? -12.385 0.861 8.452 1.00 92.44 113 ILE A N 1
ATOM 858 C CA . ILE A 1 113 ? -13.220 1.244 9.595 1.00 92.44 113 ILE A CA 1
ATOM 859 C C . ILE A 1 113 ? -14.039 0.054 10.096 1.00 92.44 113 ILE A C 1
ATOM 861 O O . ILE A 1 113 ? -14.148 -0.142 11.304 1.00 92.44 113 ILE A O 1
ATOM 865 N N . PHE A 1 114 ? -14.510 -0.812 9.195 1.00 92.94 114 PHE A N 1
ATOM 866 C CA . PHE A 1 114 ? -15.159 -2.064 9.577 1.00 92.94 114 PHE A CA 1
ATOM 867 C C . PHE A 1 114 ? -14.243 -2.982 10.409 1.00 92.94 114 PHE A C 1
ATOM 869 O O . PHE A 1 114 ? -14.680 -3.571 11.404 1.00 92.94 114 PHE A O 1
ATOM 876 N N . ALA A 1 115 ? -12.956 -3.083 10.057 1.00 91.44 115 ALA A N 1
ATOM 877 C CA . ALA A 1 115 ? -11.989 -3.836 10.853 1.00 91.44 115 ALA A CA 1
ATOM 878 C C . ALA A 1 115 ? -11.798 -3.208 12.245 1.00 91.44 115 ALA A C 1
ATOM 880 O O . ALA A 1 115 ? -11.780 -3.934 13.240 1.00 91.44 115 ALA A O 1
ATOM 881 N N . VAL A 1 116 ? -11.744 -1.874 12.344 1.00 94.38 116 VAL A N 1
ATOM 882 C CA . VAL A 1 116 ? -11.690 -1.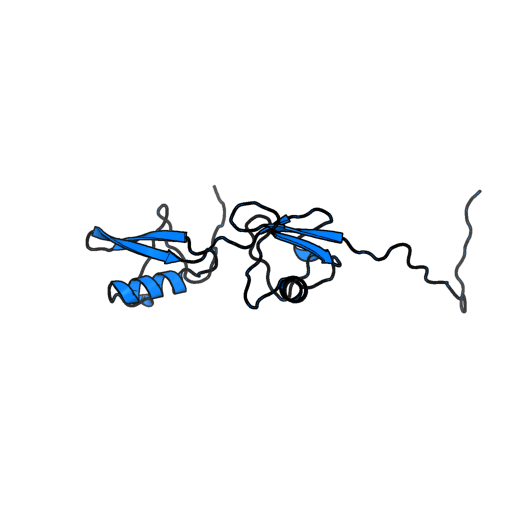166 13.637 1.00 94.38 116 VAL A CA 1
ATOM 883 C C . VAL A 1 116 ? -12.956 -1.425 14.466 1.00 94.38 116 VAL A C 1
ATOM 885 O O . VAL A 1 116 ? -12.842 -1.805 15.631 1.00 94.38 116 VAL A O 1
ATOM 888 N N . LYS A 1 117 ? -14.156 -1.322 13.878 1.00 95.19 117 LYS A N 1
ATOM 889 C CA . LYS A 1 117 ? -15.433 -1.645 14.546 1.00 95.19 117 LYS A CA 1
ATOM 890 C C . LYS A 1 117 ? -15.473 -3.087 15.056 1.00 95.19 117 LYS A C 1
ATOM 892 O O . LYS A 1 117 ? -15.904 -3.354 16.177 1.00 95.19 117 LYS A O 1
ATOM 897 N N . SER A 1 118 ? -14.935 -4.022 14.277 1.00 95.50 118 SER A N 1
ATOM 898 C CA . SER A 1 118 ? -14.809 -5.424 14.687 1.00 95.50 118 SER A CA 1
ATOM 899 C C . SER A 1 118 ? -13.899 -5.595 15.909 1.00 95.50 118 SER A C 1
ATOM 901 O O . SER A 1 118 ? -14.169 -6.429 16.773 1.00 95.50 118 SER A O 1
ATOM 903 N N . MET A 1 119 ? -12.837 -4.793 16.034 1.00 95.88 119 MET A N 1
ATOM 904 C CA . MET A 1 119 ? -11.985 -4.796 17.230 1.00 95.88 119 MET A CA 1
ATOM 905 C C . MET A 1 119 ? -12.685 -4.194 18.451 1.00 95.88 119 MET A C 1
ATOM 907 O O . MET A 1 119 ? -12.510 -4.707 19.556 1.00 95.88 119 MET A O 1
ATOM 911 N N . VAL A 1 120 ? -13.493 -3.146 18.262 1.00 95.81 120 VAL A N 1
ATOM 912 C CA . VAL A 1 120 ? -14.333 -2.575 19.327 1.00 95.81 120 VAL A CA 1
ATOM 913 C C . VAL A 1 120 ? -15.356 -3.604 19.810 1.00 95.81 120 VAL A C 1
ATOM 915 O O . VAL A 1 120 ? -15.452 -3.824 21.015 1.00 95.81 120 VAL A O 1
ATOM 918 N N . TYR A 1 121 ? -16.041 -4.308 18.900 1.00 96.06 121 TYR A N 1
ATOM 919 C CA . TYR A 1 121 ? -16.979 -5.386 19.248 1.00 96.06 121 TYR A CA 1
ATOM 920 C C . TYR A 1 121 ? -16.314 -6.447 20.131 1.00 96.06 121 TYR A C 1
ATOM 922 O O . TYR A 1 121 ? -16.843 -6.802 21.178 1.00 96.06 121 TYR A O 1
ATOM 930 N N . ARG A 1 122 ? -15.107 -6.901 19.773 1.00 95.62 122 ARG A N 1
ATOM 931 C CA . ARG A 1 122 ? -14.366 -7.894 20.572 1.00 95.62 122 ARG A CA 1
ATOM 932 C C . ARG A 1 122 ? -14.034 -7.424 21.992 1.00 95.62 122 ARG A C 1
ATOM 934 O O . ARG A 1 122 ? -13.830 -8.269 22.856 1.00 95.62 122 ARG A O 1
ATOM 941 N N . LYS A 1 123 ? -13.926 -6.112 22.231 1.00 94.69 123 LYS A N 1
ATOM 942 C CA . LYS A 1 123 ? -13.582 -5.547 23.548 1.00 94.69 123 LYS A CA 1
ATOM 943 C C . LYS A 1 123 ? -14.797 -5.131 24.373 1.00 94.69 123 LYS A C 1
ATOM 945 O O . LYS A 1 123 ? -14.748 -5.250 25.590 1.00 94.69 123 LYS A O 1
ATOM 950 N N . GLU A 1 124 ? -15.851 -4.639 23.729 1.00 94.81 124 GLU A N 1
ATOM 951 C CA . GLU A 1 124 ? -16.997 -4.009 24.402 1.00 94.81 124 GLU A CA 1
ATOM 952 C C . GLU A 1 124 ? -18.335 -4.721 24.131 1.00 94.81 124 GLU A C 1
ATOM 954 O O . GLU A 1 124 ? -19.334 -4.393 24.758 1.00 94.81 124 GLU A O 1
ATOM 959 N N . GLY A 1 125 ? -18.387 -5.685 23.206 1.00 94.38 125 GLY A N 1
ATOM 960 C CA . GLY A 1 125 ? -19.593 -6.461 22.888 1.00 94.38 125 GLY A CA 1
ATOM 961 C C . GLY A 1 125 ? -20.637 -5.734 22.034 1.00 94.38 125 GLY A C 1
ATOM 962 O O . GLY A 1 125 ? -21.712 -6.278 21.805 1.00 94.38 125 GLY A O 1
ATOM 963 N N . ILE A 1 126 ? -20.340 -4.529 21.539 1.00 93.81 126 ILE A N 1
ATOM 964 C CA . ILE A 1 126 ? -21.274 -3.702 20.755 1.00 93.81 126 ILE A CA 1
ATOM 965 C C . ILE A 1 126 ? -21.280 -4.172 19.287 1.00 93.81 126 ILE A C 1
ATOM 967 O O . ILE A 1 126 ? -20.226 -4.083 18.653 1.00 93.81 126 ILE A O 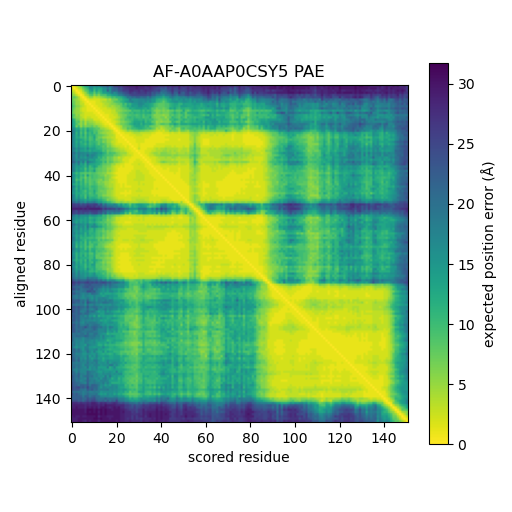1
ATOM 971 N N . PRO A 1 127 ? -22.394 -4.667 18.714 1.00 95.31 127 PRO A N 1
ATOM 972 C CA . PRO A 1 127 ? -22.443 -5.145 17.324 1.00 95.31 127 PRO A CA 1
ATOM 973 C C . PRO A 1 127 ? -21.985 -4.090 16.302 1.00 95.31 127 PRO A C 1
ATOM 975 O O . PRO A 1 127 ? -22.324 -2.917 16.440 1.00 95.31 127 PRO A O 1
ATOM 978 N N . CYS A 1 128 ? -21.202 -4.472 15.284 1.00 93.62 128 CYS A N 1
ATOM 979 C CA . CYS A 1 128 ? -20.544 -3.529 14.359 1.00 93.62 128 CYS A CA 1
ATOM 980 C C . CYS A 1 128 ? -21.504 -2.588 13.608 1.00 93.62 128 CYS A C 1
ATOM 982 O O . CYS A 1 128 ? -21.173 -1.425 13.386 1.00 93.62 128 CYS A O 1
ATOM 984 N N . ASP A 1 129 ? -22.677 -3.081 13.225 1.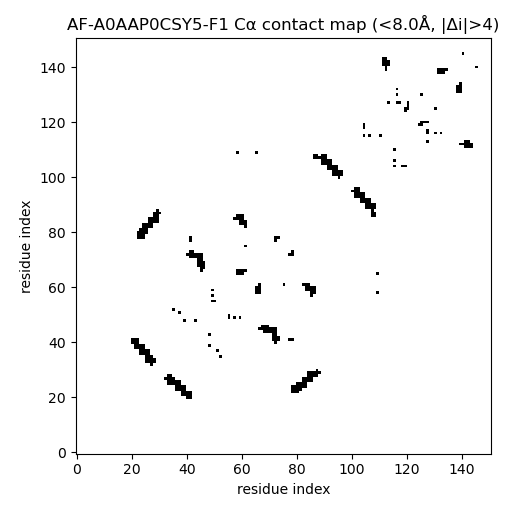00 94.19 129 ASP A N 1
ATOM 985 C CA . ASP A 1 129 ? -23.762 -2.340 12.568 1.00 94.19 129 ASP A CA 1
ATOM 986 C C . ASP A 1 129 ? -24.420 -1.299 13.487 1.00 94.19 129 ASP A C 1
ATOM 988 O O . ASP A 1 129 ? -24.927 -0.283 13.019 1.00 94.19 129 ASP A O 1
ATOM 992 N N . THR A 1 130 ? -24.340 -1.507 14.801 1.00 94.25 130 THR A N 1
ATOM 993 C CA . THR A 1 130 ? -24.800 -0.551 15.821 1.00 94.25 130 THR A CA 1
ATOM 994 C C . THR A 1 130 ? -23.716 0.439 16.264 1.00 94.25 130 THR A C 1
ATOM 996 O O . THR A 1 130 ? -23.974 1.321 17.082 1.00 94.25 130 THR A O 1
ATOM 999 N N . GLN A 1 131 ? -22.494 0.326 15.733 1.00 94.75 131 GLN A N 1
ATOM 1000 C CA . GLN A 1 131 ? -21.397 1.237 16.057 1.00 94.75 131 GLN A CA 1
ATOM 1001 C C . GLN A 1 131 ? -21.309 2.415 15.080 1.00 94.75 131 GLN A C 1
ATOM 1003 O O . GLN A 1 131 ? -21.264 2.236 13.861 1.00 94.75 131 GLN A O 1
ATOM 1008 N N . ALA A 1 132 ? -21.109 3.617 15.627 1.00 94.00 132 ALA A N 1
ATOM 1009 C CA . ALA A 1 132 ? -20.656 4.795 14.890 1.00 94.00 132 ALA A CA 1
ATOM 1010 C C . ALA A 1 132 ? -19.320 5.283 15.468 1.00 94.00 132 ALA A C 1
ATOM 1012 O O . ALA A 1 132 ? -19.237 5.653 16.639 1.00 94.00 132 ALA A O 1
ATOM 1013 N N . LEU A 1 133 ? -18.268 5.284 14.647 1.00 94.06 133 LEU A N 1
ATOM 1014 C CA . LEU A 1 133 ? -16.974 5.860 15.014 1.00 94.06 133 LEU A CA 1
ATOM 1015 C C . LEU A 1 133 ? -16.911 7.294 14.485 1.00 94.06 133 LEU A C 1
ATOM 1017 O O . LEU A 1 133 ? -17.124 7.520 13.295 1.00 94.06 133 LEU A O 1
ATOM 1021 N N . ILE A 1 134 ? -16.635 8.254 15.369 1.00 93.50 134 ILE A N 1
ATOM 1022 C CA . ILE A 1 134 ? -16.614 9.684 15.044 1.00 93.50 134 ILE A CA 1
ATOM 1023 C C . ILE A 1 134 ? -15.200 10.220 15.241 1.00 93.50 134 ILE A C 1
ATOM 1025 O O . ILE A 1 134 ? -14.617 10.077 16.316 1.00 93.50 134 ILE A O 1
ATOM 1029 N N . PHE A 1 135 ? -14.662 10.886 14.224 1.00 92.81 135 PHE A N 1
ATOM 1030 C CA . PHE A 1 135 ? -13.371 11.563 14.283 1.00 92.81 135 PHE A CA 1
ATOM 1031 C C . PHE A 1 135 ? -13.507 12.985 13.746 1.00 92.81 135 PHE A C 1
ATOM 1033 O O . PHE A 1 135 ? -14.067 13.190 12.676 1.00 92.81 135 PHE A O 1
ATOM 1040 N N . LYS A 1 136 ? -13.032 13.986 14.500 1.00 94.12 136 LYS A N 1
ATOM 1041 C CA . LYS A 1 136 ? -13.154 15.416 14.143 1.00 94.12 136 LYS A CA 1
ATOM 1042 C C . LYS A 1 136 ? -14.580 15.822 13.717 1.00 94.12 136 LYS A C 1
ATOM 1044 O O . LYS A 1 136 ? -14.755 16.563 12.760 1.00 94.12 136 LYS A O 1
ATOM 1049 N N . LYS A 1 137 ? -15.594 15.347 14.455 1.00 91.44 137 LYS A N 1
ATOM 1050 C CA . LYS A 1 137 ? -17.035 15.561 14.183 1.00 91.44 137 LYS A CA 1
ATOM 1051 C C . LYS A 1 137 ? -17.561 14.909 12.890 1.00 91.44 137 LYS A C 1
ATOM 1053 O O . LYS A 1 137 ? -18.696 15.169 12.512 1.00 91.44 137 LYS A O 1
ATOM 1058 N N . VAL A 1 138 ? -16.783 14.036 12.252 1.00 92.06 138 VAL A N 1
ATOM 1059 C CA . VAL A 1 138 ? -17.177 13.283 11.053 1.00 92.06 138 VAL A CA 1
ATOM 1060 C C . VAL A 1 138 ? -17.400 11.817 11.415 1.00 92.06 138 VAL A C 1
ATOM 1062 O O . VAL A 1 138 ? -16.562 11.206 12.081 1.00 92.06 138 VAL A O 1
ATOM 1065 N N . VAL A 1 139 ? -18.529 11.248 10.980 1.00 91.31 139 VAL A N 1
ATOM 1066 C CA . VAL A 1 139 ? -18.804 9.807 11.097 1.00 91.31 139 VAL A CA 1
ATOM 1067 C C . VAL A 1 139 ? -18.000 9.068 10.033 1.00 91.31 139 VAL A C 1
ATOM 1069 O O . VAL A 1 139 ? -18.089 9.377 8.847 1.00 91.31 139 VAL A O 1
ATOM 1072 N N . LEU A 1 140 ? -17.212 8.086 10.456 1.00 90.94 140 LEU A N 1
ATOM 1073 C CA . LEU A 1 140 ? -16.374 7.297 9.564 1.00 90.94 140 LEU A CA 1
ATOM 1074 C C . LEU A 1 140 ? -17.210 6.213 8.866 1.00 90.94 140 LEU A C 1
ATOM 1076 O O . LEU A 1 140 ? -17.880 5.419 9.529 1.00 90.94 140 LEU A O 1
ATOM 1080 N N . GLY A 1 141 ? -17.162 6.183 7.532 1.00 86.38 141 GLY A N 1
ATOM 1081 C CA . GLY A 1 141 ? -17.818 5.160 6.713 1.00 86.38 141 GLY A CA 1
ATOM 1082 C C . GLY A 1 141 ? -17.059 3.830 6.712 1.00 86.38 141 GLY A C 1
ATOM 1083 O O . GLY A 1 141 ? -15.840 3.803 6.862 1.00 86.38 141 GLY A O 1
ATOM 1084 N N . ASP A 1 142 ? -17.777 2.721 6.524 1.00 78.00 142 ASP A N 1
ATOM 1085 C CA . ASP A 1 142 ? -17.202 1.369 6.624 1.00 78.00 142 ASP A CA 1
ATOM 1086 C C . ASP A 1 142 ? -16.262 1.002 5.463 1.00 78.00 142 ASP A C 1
ATOM 1088 O O . ASP A 1 142 ? -15.375 0.160 5.631 1.00 78.00 142 ASP A O 1
ATOM 1092 N N . GLN A 1 143 ? -16.412 1.67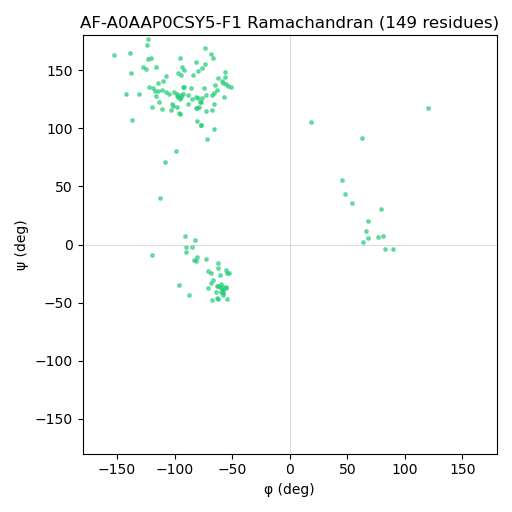4 4.318 1.00 64.75 143 GLN A N 1
ATOM 1093 C CA . GLN A 1 143 ? -15.521 1.583 3.161 1.00 64.75 143 GLN A CA 1
ATOM 1094 C C . GLN A 1 143 ? -14.521 2.750 3.212 1.00 64.75 143 GLN A C 1
ATOM 1096 O O . GLN A 1 143 ? -14.915 3.898 3.407 1.00 64.75 143 GLN A O 1
ATOM 1101 N N . GLY A 1 144 ? -13.224 2.446 3.125 1.00 52.44 144 GLY A N 1
ATOM 1102 C CA . GLY A 1 144 ? -12.139 3.396 3.386 1.00 52.44 144 GLY A CA 1
ATOM 1103 C C . GLY A 1 144 ? -12.171 4.653 2.506 1.00 52.44 144 GLY A C 1
ATOM 1104 O O . GLY A 1 144 ? -12.383 4.564 1.304 1.00 52.44 144 GLY A O 1
ATOM 1105 N N . TYR A 1 145 ? -11.881 5.796 3.139 1.00 43.66 145 TYR A N 1
ATOM 1106 C CA . TYR A 1 145 ? -11.699 7.135 2.558 1.00 43.66 145 TYR A CA 1
ATOM 1107 C C . TYR A 1 145 ? -12.920 7.756 1.845 1.00 43.66 145 TYR A C 1
ATOM 1109 O O . TYR A 1 145 ? -13.053 7.697 0.632 1.00 43.66 145 TYR A O 1
ATOM 1117 N N . ASN A 1 146 ? -13.725 8.513 2.601 1.00 39.31 146 ASN A N 1
ATOM 1118 C CA . ASN A 1 146 ? -14.514 9.631 2.065 1.00 39.31 146 ASN A CA 1
ATOM 1119 C C . ASN A 1 146 ? -13.897 10.944 2.560 1.00 39.31 146 ASN A C 1
ATOM 1121 O O . ASN A 1 146 ? -14.426 11.609 3.447 1.00 39.31 146 ASN A O 1
ATOM 1125 N N . GLY A 1 147 ? -12.725 11.280 2.025 1.00 39.03 147 GLY A N 1
ATOM 1126 C CA . GLY A 1 147 ? -12.137 12.607 2.165 1.00 39.03 147 GLY A CA 1
ATOM 1127 C C . GLY A 1 147 ? -12.427 13.425 0.914 1.00 39.03 147 GLY A C 1
ATOM 1128 O O . GLY A 1 147 ? -11.562 13.531 0.054 1.00 39.03 147 GLY A O 1
ATOM 1129 N N . SER A 1 148 ? -13.630 13.995 0.800 1.00 34.22 148 SER A N 1
ATOM 1130 C CA . SER A 1 148 ? -13.794 15.197 -0.020 1.00 34.22 148 SER A CA 1
ATOM 1131 C C . SER A 1 148 ? -13.244 16.349 0.816 1.00 34.22 148 SER A C 1
ATOM 1133 O O . SER A 1 148 ? -13.872 16.758 1.790 1.00 34.22 148 SER A O 1
ATOM 1135 N N . LEU A 1 149 ? -12.032 16.806 0.496 1.00 45.88 149 LEU A N 1
ATOM 1136 C CA . LEU A 1 149 ? -11.502 18.069 1.004 1.00 45.88 149 LEU A CA 1
ATOM 1137 C C . LEU A 1 149 ? -12.261 19.209 0.314 1.00 45.88 149 LEU A C 1
ATOM 1139 O O . LEU A 1 149 ? -11.897 19.655 -0.769 1.00 45.88 149 LEU A O 1
ATOM 1143 N N . THR A 1 150 ? -13.342 19.633 0.950 1.00 35.62 150 THR A N 1
ATOM 1144 C CA . THR A 1 150 ? -13.957 20.959 0.828 1.00 35.62 150 THR A CA 1
ATOM 1145 C C . THR A 1 150 ? -14.290 21.306 2.279 1.00 35.62 150 THR A C 1
ATOM 1147 O O . THR A 1 150 ? -15.082 20.589 2.888 1.00 35.62 150 THR A O 1
ATOM 1150 N N . GLU A 1 151 ? -13.604 22.215 2.964 1.00 37.28 151 GLU A N 1
ATOM 1151 C CA . GLU A 1 151 ? -13.252 23.601 2.617 1.00 37.28 151 GLU A CA 1
ATOM 1152 C C . GLU A 1 151 ? -11.838 23.993 3.081 1.00 37.28 151 GLU A C 1
ATOM 1154 O O . GLU A 1 151 ? -11.348 23.405 4.076 1.00 37.28 151 GLU A O 1
#

Foldseek 3Di:
DDDPDDDDPPDDDDDDDPDPQWAWEFEAEQVRDTPDIDTGHQFDFPLNVVVVPPDPDFFKDAPNDTGDRGDGNVVVPNGHYYYIYRFDAWDWDWDQDPVRDIDIDTDTPPDFVLNVLVVVCVVPVQDSVNDWDADPNDTGDRGDDPDPPDD

Organism: NCBI:txid3103831

Solvent-accessible surface area (backbone atoms only — not comparable to full-atom values): 9667 Å² total; per-residue (Å²): 135,83,88,77,89,77,87,56,91,91,63,84,79,85,87,76,81,89,65,90,65,65,31,45,33,32,35,24,38,63,87,74,43,79,70,43,79,46,82,43,42,44,79,41,29,41,48,62,54,45,71,73,44,94,64,92,86,70,62,44,28,48,94,95,37,78,62,53,51,88,42,34,35,48,82,74,68,51,49,70,72,37,67,33,34,39,72,52,79,61,47,80,47,76,48,70,46,98,85,67,52,77,43,82,44,80,40,48,92,82,56,37,48,49,55,51,35,49,53,47,22,77,74,71,71,51,56,54,91,78,58,81,55,71,55,97,93,39,77,65,56,61,63,72,81,87,77,76,91,77,133

Sequence (151 aa):
MADKSMINQESVIELVRKSEGFINIFIMNPDGKIGHSLRVKPSDTIAAVKAKIVGFDEVLMFNETVLLDGATLAVYNIVNGSALMVPSKMMEIYVVSFTGKRISLSVKPTHTIFAVKSMVYRKEGIPCDTQALIFKKVVLGDQGYNGSLTE

pLDDT: mean 85.57, std 14.81, range [34.22, 97.88]

Mean predicted aligned error: 10.6 Å

InterPro domains:
  IPR000626 Ubiquitin-like domain [PF00240] (93-142)
  IPR000626 Ubiquitin-li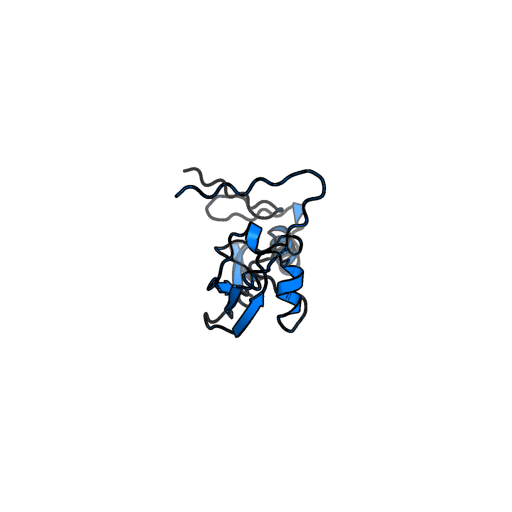ke domain [PS50053] (91-151)
  IPR000626 Ubiquitin-like domain [SM00213] (23-89)
  IPR000626 Ubiquitin-like domain [SM00213] (91-148)
  IPR029071 Ubiquitin-like domain superfamily [SSF54236] (8-86)
  IPR029071 Ubiquitin-like domain superfamily [SSF54236] (87-143)
  IPR050158 Ubiquitin and ubiquitin-like [PTHR10666] (91-142)

Nearest PDB structures (foldseek):
  6njd-assembly2_C  TM=4.645E-01  e=2.968E-09  Homo sapiens
  8t0d-assembly1_A  TM=7.014E-01  e=1.811E-07  Mus musculus
  8t0a-assembly1_A  TM=6.461E-01  e=1.505E-06  Mus musculus
  6mfs-assembly1_A  TM=6.815E-01  e=2.986E-06  Mus musculus
  8fse-assembly1_A  TM=6.474E-01  e=1.931E-06  Mus musculus

Radius of gyration: 23.6 Å; Cα contacts (8 Å, |Δi|>4): 198; chains: 1; bounding box: 45×36×78 Å